Protein AF-K1XY80-F1 (afdb_monomer_lite)

pLDDT: mean 73.87, std 10.81, range [48.53, 90.25]

Organism: NCBI:txid1234023

Foldseek 3Di:
DCVVQEDEPVCCVVPVVVNLPPPDKHFYDDPNHTDDIDDDPVVVVVVVVVVVVVVVVVVVVVLVVCVVVDPDDVVSVVVVVD

Radius of gyration: 20.91 Å; chains: 1; bounding box: 39×28×55 Å

Secondary structure (DSSP, 8-state):
-GGGGEEEHHHHHHSHHHHHHSSS-EEEEETTEEEEEE--HHHHHHHHHHHHHHHHHHHHHHHHHHGGG-SSHHHHHHHHT-

Structure (mmCIF, N/CA/C/O backbone):
data_AF-K1XY80-F1
#
_entry.id   AF-K1XY80-F1
#
loop_
_atom_site.group_PDB
_atom_site.id
_atom_site.type_symbol
_atom_site.label_atom_id
_atom_site.label_alt_id
_atom_site.label_comp_id
_atom_site.label_asym_id
_atom_site.label_entity_id
_atom_site.label_seq_id
_atom_site.pdbx_PDB_ins_code
_atom_site.Cartn_x
_atom_site.Cartn_y
_atom_site.Cartn_z
_atom_site.occupancy
_atom_site.B_iso_or_equiv
_atom_site.auth_seq_id
_atom_site.auth_comp_id
_atom_site.auth_asym_id
_atom_site.auth_atom_id
_atom_site.pdbx_PDB_model_num
ATOM 1 N N . MET A 1 1 ? 0.077 -15.493 4.158 1.00 48.53 1 MET A N 1
ATOM 2 C CA . MET A 1 1 ? -1.049 -15.066 5.021 1.00 48.53 1 MET A CA 1
ATOM 3 C C . MET A 1 1 ? -1.453 -13.623 4.700 1.00 48.53 1 MET A C 1
ATOM 5 O O . MET A 1 1 ? -1.063 -12.706 5.407 1.00 48.53 1 MET A O 1
ATOM 9 N N . LEU A 1 2 ? -2.214 -13.405 3.620 1.00 55.91 2 LEU A N 1
ATOM 10 C CA . LEU A 1 2 ? -2.713 -12.068 3.239 1.00 55.91 2 LEU A CA 1
ATOM 11 C C . LEU A 1 2 ? -3.762 -11.521 4.224 1.00 55.91 2 LEU A C 1
ATOM 13 O O . LEU A 1 2 ? -3.859 -10.313 4.410 1.00 55.91 2 LEU A O 1
ATOM 17 N N . SER A 1 3 ? -4.499 -12.402 4.906 1.00 59.47 3 SER A N 1
ATOM 18 C CA . SER A 1 3 ? -5.579 -12.039 5.835 1.00 59.47 3 SER A CA 1
ATOM 19 C C . SER A 1 3 ? -5.134 -11.142 6.994 1.00 59.47 3 SER A C 1
ATOM 21 O O . SER A 1 3 ? -5.890 -10.277 7.413 1.00 59.47 3 SER A O 1
ATOM 23 N N . GLN A 1 4 ? -3.892 -11.274 7.473 1.00 59.31 4 GLN A N 1
ATOM 24 C CA . GLN A 1 4 ? -3.349 -10.456 8.573 1.00 59.31 4 GLN A CA 1
ATOM 25 C C . GLN A 1 4 ? -3.023 -9.007 8.164 1.00 59.31 4 GLN A C 1
ATOM 27 O O . GLN A 1 4 ? -2.720 -8.155 9.009 1.00 59.31 4 GLN A O 1
ATOM 32 N N . GLN A 1 5 ? -3.053 -8.724 6.861 1.00 69.69 5 GLN A N 1
ATOM 33 C CA . GLN A 1 5 ? -2.771 -7.411 6.288 1.00 69.69 5 GLN A CA 1
ATOM 34 C C . GLN A 1 5 ? -4.038 -6.699 5.808 1.00 69.69 5 GLN A C 1
ATOM 36 O O . GLN A 1 5 ? -3.949 -5.542 5.416 1.00 69.69 5 GLN A O 1
ATOM 41 N N . ILE A 1 6 ? -5.204 -7.347 5.855 1.00 79.00 6 ILE A N 1
ATOM 42 C CA . ILE A 1 6 ? -6.479 -6.762 5.434 1.00 79.00 6 ILE A CA 1
ATOM 43 C C . ILE A 1 6 ? -7.148 -6.110 6.641 1.00 79.00 6 ILE A C 1
ATOM 45 O O . ILE A 1 6 ? -7.248 -6.722 7.702 1.00 79.00 6 ILE A O 1
ATOM 49 N N . ILE A 1 7 ? -7.608 -4.871 6.476 1.00 79.06 7 ILE A N 1
ATOM 50 C CA . ILE A 1 7 ? -8.346 -4.144 7.511 1.00 79.06 7 ILE A CA 1
ATOM 51 C C . ILE A 1 7 ? -9.622 -3.577 6.894 1.00 79.06 7 ILE A C 1
ATOM 53 O O . ILE A 1 7 ? -9.597 -3.018 5.793 1.00 79.06 7 ILE A O 1
ATOM 57 N N . SER A 1 8 ? -10.742 -3.721 7.601 1.00 79.88 8 SER A N 1
ATOM 58 C CA . SER A 1 8 ? -11.973 -3.030 7.233 1.00 79.88 8 SER A CA 1
ATOM 59 C C . SER A 1 8 ? -11.860 -1.535 7.555 1.00 79.88 8 SER A C 1
ATOM 61 O O . SER A 1 8 ? -11.131 -1.119 8.458 1.00 79.88 8 SER A O 1
ATOM 63 N N . ILE A 1 9 ? -12.607 -0.698 6.836 1.00 81.12 9 ILE A N 1
ATOM 64 C CA . ILE A 1 9 ? -12.632 0.742 7.126 1.00 81.12 9 ILE A CA 1
ATOM 65 C C . ILE A 1 9 ? -13.211 1.043 8.519 1.00 81.12 9 ILE A C 1
ATOM 67 O O . ILE A 1 9 ? -12.800 2.001 9.173 1.00 81.12 9 ILE A O 1
ATOM 71 N N . THR A 1 10 ? -14.128 0.195 8.990 1.00 83.56 10 THR A N 1
ATOM 72 C CA . THR A 1 10 ? -14.734 0.296 10.318 1.00 83.56 10 THR A CA 1
ATOM 73 C C . THR A 1 10 ? -13.688 0.071 11.404 1.00 83.56 10 THR A C 1
ATOM 75 O O . THR A 1 10 ? -13.555 0.912 12.290 1.00 83.56 10 THR A O 1
ATOM 78 N N . ASP A 1 11 ? -12.883 -0.988 11.286 1.00 81.19 11 ASP A N 1
ATOM 79 C CA . ASP A 1 11 ? -11.831 -1.306 12.261 1.00 81.19 11 ASP A CA 1
ATOM 80 C C . ASP A 1 11 ? -10.736 -0.241 12.296 1.00 81.19 11 ASP A C 1
ATOM 82 O O . ASP A 1 11 ? -10.211 0.082 13.364 1.00 81.19 11 ASP A O 1
ATOM 86 N N . LEU A 1 12 ? -10.405 0.333 11.132 1.00 84.19 12 LEU A N 1
ATOM 87 C CA . LEU A 1 12 ? -9.480 1.457 11.052 1.00 84.19 12 LEU A CA 1
ATOM 88 C C . LEU A 1 12 ? -10.006 2.659 11.840 1.00 84.19 12 LEU A C 1
ATOM 90 O O . LEU A 1 12 ? -9.230 3.282 12.553 1.00 84.19 12 LEU A O 1
ATOM 94 N N . ARG A 1 13 ? -11.303 2.972 11.737 1.00 85.38 13 ARG A N 1
ATOM 95 C CA . ARG A 1 13 ? -11.913 4.120 12.420 1.00 85.38 13 ARG A CA 1
ATOM 96 C C . ARG A 1 13 ? -11.998 3.924 13.933 1.00 85.38 13 ARG A C 1
ATOM 98 O O . ARG A 1 13 ? -11.815 4.885 14.673 1.00 85.38 13 ARG A O 1
ATOM 105 N N . THR A 1 14 ? -12.306 2.714 14.396 1.00 90.25 14 THR A N 1
ATOM 106 C CA . THR A 1 14 ? -12.493 2.433 15.828 1.00 90.25 14 THR A CA 1
ATOM 107 C C . THR A 1 14 ? -11.179 2.173 16.561 1.00 90.25 14 THR A C 1
ATOM 109 O O . THR A 1 14 ? -11.104 2.409 17.761 1.00 90.25 14 THR A O 1
ATOM 112 N N . ASN A 1 15 ? -10.140 1.694 15.866 1.00 87.12 15 ASN A N 1
ATOM 113 C CA . ASN A 1 15 ? -8.884 1.244 16.475 1.00 87.12 15 ASN A CA 1
ATOM 114 C C . ASN A 1 15 ? -7.633 1.841 15.802 1.00 87.12 15 ASN A C 1
ATOM 116 O O . ASN A 1 15 ? -6.592 1.179 15.735 1.00 87.12 15 ASN A O 1
ATOM 120 N N . THR A 1 16 ? -7.711 3.087 15.324 1.00 84.25 16 THR A N 1
ATOM 121 C CA . THR A 1 16 ? -6.682 3.755 14.505 1.00 84.25 16 THR A CA 1
ATOM 122 C C . THR A 1 16 ? -5.264 3.582 15.048 1.00 84.25 16 THR A C 1
ATOM 124 O O . THR A 1 16 ? -4.388 3.085 14.347 1.00 84.25 16 THR A O 1
ATOM 127 N N . THR A 1 17 ? -5.027 3.928 16.315 1.00 84.81 17 THR A N 1
ATOM 128 C CA . THR A 1 17 ? -3.688 3.894 16.925 1.00 84.81 17 THR A CA 1
ATOM 129 C C . THR A 1 17 ? -3.108 2.482 16.962 1.00 84.81 17 THR A C 1
ATOM 131 O O . THR A 1 17 ? -1.938 2.277 16.656 1.00 84.81 17 THR A O 1
ATOM 134 N N . LYS A 1 18 ? -3.934 1.478 17.278 1.00 84.88 18 LYS A N 1
ATOM 135 C CA . LYS A 1 18 ? -3.523 0.067 17.298 1.00 84.88 18 LYS A CA 1
ATOM 136 C C . LYS A 1 18 ? -3.196 -0.435 15.893 1.00 84.88 18 LYS A C 1
ATOM 138 O O . LYS A 1 18 ? -2.235 -1.177 15.713 1.00 84.88 18 LYS A O 1
ATOM 143 N N . VAL A 1 19 ? -3.985 -0.017 14.904 1.00 82.38 19 VAL A N 1
ATOM 144 C CA . VAL A 1 19 ? -3.769 -0.352 13.494 1.00 82.38 19 VAL A CA 1
ATOM 145 C C . VAL A 1 19 ? -2.464 0.258 12.980 1.00 82.38 19 VAL A C 1
ATOM 147 O O . VAL A 1 19 ? -1.661 -0.463 12.388 1.00 82.38 19 VAL A O 1
ATOM 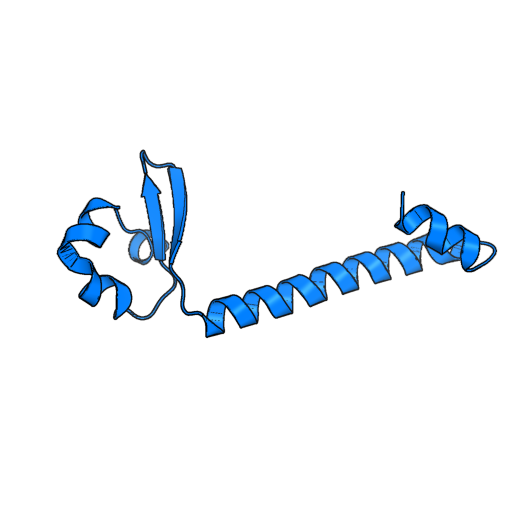150 N N . LEU A 1 20 ? -2.224 1.542 13.258 1.00 80.38 20 LEU A N 1
ATOM 151 C CA . LEU A 1 20 ? -1.019 2.258 12.830 1.00 80.38 20 LEU A CA 1
ATOM 152 C C . LEU A 1 20 ? 0.249 1.764 13.537 1.00 80.38 20 LEU A C 1
ATOM 154 O O . LEU A 1 20 ? 1.297 1.669 12.906 1.00 80.38 20 LEU A O 1
ATOM 158 N N . ASN A 1 21 ? 0.151 1.394 14.816 1.00 80.50 21 ASN A N 1
ATOM 159 C CA . ASN A 1 21 ? 1.283 0.855 15.575 1.00 80.50 21 ASN A CA 1
ATOM 160 C C . ASN A 1 21 ? 1.584 -0.614 15.243 1.00 80.50 21 ASN A C 1
ATOM 162 O O . ASN A 1 21 ? 2.627 -1.136 15.639 1.00 80.50 21 ASN A O 1
ATOM 166 N N . SER A 1 22 ? 0.689 -1.308 14.531 1.00 74.75 22 SER A N 1
ATOM 167 C CA . SER A 1 22 ? 0.967 -2.666 14.072 1.00 74.75 22 SER A CA 1
ATOM 168 C C . SER A 1 22 ? 1.978 -2.627 12.922 1.00 74.75 22 SER A C 1
ATOM 170 O O . SER A 1 22 ? 1.732 -2.039 11.871 1.00 74.75 22 SER A O 1
ATOM 172 N N . LEU A 1 23 ? 3.138 -3.253 13.124 1.00 63.81 23 LEU A N 1
ATOM 173 C CA . LEU A 1 23 ? 4.231 -3.281 12.153 1.00 63.81 23 LEU A CA 1
ATOM 174 C C . LEU A 1 23 ? 3.776 -3.966 10.850 1.00 63.81 23 LEU A C 1
ATOM 176 O O . LEU A 1 23 ? 3.655 -5.189 10.794 1.00 63.81 23 LEU A O 1
ATOM 180 N N . GLY A 1 24 ? 3.517 -3.202 9.784 1.00 75.56 24 GLY A N 1
ATOM 181 C CA . GLY A 1 24 ? 3.251 -3.788 8.469 1.00 75.56 24 GLY A CA 1
ATOM 182 C C . GLY A 1 24 ? 2.547 -2.889 7.457 1.00 75.56 24 GLY A C 1
ATOM 183 O O . GLY A 1 24 ? 2.042 -1.820 7.772 1.00 75.56 24 GLY A O 1
ATOM 184 N N . VAL A 1 25 ? 2.513 -3.368 6.210 1.00 82.75 25 VAL A N 1
ATOM 185 C CA . VAL A 1 25 ? 1.657 -2.810 5.151 1.00 82.75 25 VAL A CA 1
ATOM 186 C C . VAL A 1 25 ? 0.250 -3.342 5.368 1.00 82.75 25 VAL A C 1
ATOM 188 O O . VAL A 1 25 ? 0.083 -4.542 5.601 1.00 82.75 25 VAL A O 1
ATOM 191 N N . LYS A 1 26 ? -0.742 -2.461 5.291 1.00 84.38 26 LYS A N 1
ATOM 192 C CA . LYS A 1 26 ? -2.148 -2.793 5.497 1.00 84.38 26 LYS A CA 1
ATOM 193 C C . LYS A 1 26 ? -2.968 -2.384 4.286 1.00 84.38 26 LYS A C 1
ATOM 195 O O . LYS A 1 26 ? -2.806 -1.286 3.769 1.00 84.38 26 LYS A O 1
ATOM 200 N N . TYR A 1 27 ? -3.857 -3.257 3.849 1.00 85.25 27 TYR A N 1
ATOM 201 C CA . TYR A 1 27 ? -4.732 -3.047 2.709 1.00 85.25 27 TYR A CA 1
ATOM 202 C C . TYR A 1 27 ? -6.145 -2.778 3.208 1.00 85.25 27 TYR A C 1
ATOM 204 O O . TYR A 1 27 ? -6.691 -3.547 4.002 1.00 85.25 27 TYR A O 1
ATOM 212 N N . ILE A 1 28 ? -6.736 -1.694 2.723 1.00 83.50 28 ILE A N 1
ATOM 213 C CA . ILE A 1 28 ? -8.105 -1.312 3.036 1.00 83.50 28 ILE A CA 1
ATOM 214 C C . ILE A 1 28 ? -9.001 -1.804 1.912 1.00 83.50 28 ILE A C 1
ATOM 216 O O . ILE A 1 28 ? -8.809 -1.476 0.734 1.00 83.50 28 ILE A O 1
ATOM 220 N N . PHE A 1 29 ? -10.005 -2.576 2.307 1.00 80.12 29 PHE A N 1
ATOM 221 C CA . PHE A 1 29 ? -11.017 -3.108 1.413 1.00 80.12 29 PHE A CA 1
ATOM 222 C C . PHE A 1 29 ? -12.359 -2.434 1.688 1.00 80.12 29 PHE A C 1
ATOM 224 O O . PHE A 1 29 ? -12.757 -2.251 2.838 1.00 80.12 29 PHE A O 1
ATOM 231 N N . VAL A 1 30 ? -13.070 -2.089 0.616 1.00 78.06 30 VAL A N 1
ATOM 232 C CA . VAL A 1 30 ? -14.452 -1.597 0.663 1.00 78.06 30 VAL A CA 1
ATOM 233 C C . VAL A 1 30 ? -15.258 -2.435 -0.320 1.00 78.06 30 VAL A C 1
ATOM 235 O O . VAL A 1 30 ? -14.889 -2.530 -1.491 1.00 78.06 30 VAL A O 1
ATOM 238 N N . ASN A 1 31 ? -16.336 -3.066 0.150 1.00 81.81 31 ASN A N 1
ATOM 239 C CA . ASN A 1 31 ? -17.170 -3.983 -0.639 1.00 81.81 31 ASN A CA 1
ATOM 240 C C . ASN A 1 31 ? -16.349 -5.092 -1.330 1.00 81.81 31 ASN A C 1
ATOM 242 O O . ASN A 1 31 ? -16.472 -5.304 -2.535 1.00 81.81 31 ASN A O 1
ATOM 246 N N . ASN A 1 32 ? -15.456 -5.751 -0.578 1.00 74.69 32 ASN A N 1
ATOM 247 C CA . ASN A 1 32 ? -14.528 -6.792 -1.055 1.00 74.69 32 ASN A CA 1
ATOM 248 C C . ASN A 1 32 ? -13.580 -6.375 -2.192 1.00 74.69 32 ASN A C 1
ATOM 250 O O . ASN A 1 32 ? -12.897 -7.221 -2.765 1.00 74.69 32 ASN A O 1
ATOM 254 N N . LYS A 1 33 ? -13.478 -5.078 -2.496 1.00 79.31 33 LYS A N 1
ATOM 255 C CA . LYS A 1 33 ? -12.527 -4.549 -3.475 1.00 79.31 33 LYS A CA 1
ATOM 256 C C . LYS A 1 33 ? -11.403 -3.796 -2.758 1.00 79.31 33 LYS A C 1
ATOM 258 O O . LYS A 1 33 ?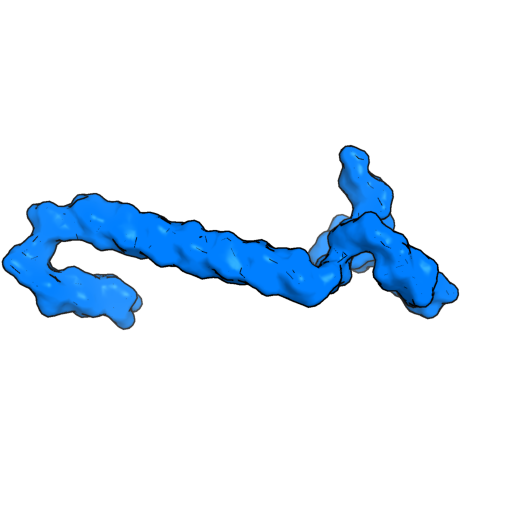 -11.705 -2.999 -1.863 1.00 79.31 33 LYS A O 1
ATOM 263 N N . PRO A 1 34 ? -10.130 -4.005 -3.137 1.00 82.56 34 PRO A N 1
ATOM 264 C CA . PRO A 1 34 ? -9.027 -3.223 -2.595 1.00 82.56 34 PRO A CA 1
ATOM 265 C C . PRO A 1 34 ? -9.189 -1.766 -3.038 1.00 82.56 34 PRO A C 1
ATOM 267 O O . PRO A 1 34 ? -9.417 -1.489 -4.217 1.00 82.56 34 PRO A O 1
ATOM 270 N N . LYS A 1 35 ? -9.118 -0.830 -2.089 1.00 87.00 35 LYS A N 1
ATOM 271 C CA . LYS A 1 35 ? -9.276 0.606 -2.364 1.00 87.00 35 LYS A CA 1
ATOM 272 C C . LYS A 1 35 ? -8.036 1.415 -2.043 1.00 87.00 35 LYS A C 1
ATOM 274 O O . LYS A 1 35 ? -7.732 2.355 -2.768 1.00 87.00 35 LYS A O 1
ATOM 279 N N . SER A 1 36 ? -7.333 1.073 -0.972 1.00 86.31 36 SER A N 1
ATOM 280 C CA . SER A 1 36 ? -6.157 1.825 -0.549 1.00 86.31 36 SER A CA 1
ATOM 281 C C . SER A 1 36 ? -5.208 0.975 0.284 1.00 86.31 36 SER A C 1
ATOM 283 O O . SER A 1 36 ? -5.537 -0.134 0.712 1.00 86.31 36 SER A O 1
ATOM 285 N N . VAL A 1 37 ? -3.998 1.495 0.476 1.00 86.62 37 VAL A N 1
ATOM 286 C CA . VAL A 1 37 ? -2.928 0.844 1.227 1.00 86.62 37 VAL A CA 1
ATOM 287 C C . VAL A 1 37 ? -2.351 1.841 2.221 1.00 86.62 37 VAL A C 1
ATOM 289 O O . VAL A 1 37 ? -2.009 2.960 1.850 1.00 86.62 37 VAL A O 1
ATOM 292 N N . ILE A 1 38 ? -2.224 1.421 3.476 1.00 86.75 38 ILE A N 1
ATOM 293 C CA . ILE A 1 38 ? -1.476 2.128 4.512 1.00 86.75 38 ILE A CA 1
ATOM 294 C C . ILE A 1 38 ? -0.105 1.464 4.623 1.00 86.75 38 ILE A C 1
ATOM 296 O O . ILE A 1 38 ? 0.004 0.243 4.768 1.00 86.75 38 ILE A O 1
ATOM 300 N N . MET A 1 39 ? 0.953 2.263 4.564 1.00 87.31 39 MET A N 1
ATOM 301 C CA . MET A 1 39 ? 2.317 1.794 4.776 1.00 87.31 39 MET A CA 1
ATOM 302 C C . MET A 1 39 ? 3.191 2.892 5.371 1.00 87.31 39 MET A C 1
ATOM 304 O O . MET A 1 39 ? 2.889 4.076 5.247 1.00 87.31 39 MET A O 1
ATOM 308 N N . ASP A 1 40 ? 4.299 2.480 5.981 1.00 87.31 40 ASP A N 1
ATOM 309 C CA . ASP A 1 40 ? 5.328 3.391 6.468 1.00 87.31 40 ASP A CA 1
ATOM 310 C C . ASP A 1 40 ? 5.963 4.193 5.319 1.00 87.31 40 ASP A C 1
ATOM 312 O O . ASP A 1 40 ? 6.250 3.652 4.244 1.00 87.31 40 ASP A O 1
ATOM 316 N N . ILE A 1 41 ? 6.231 5.476 5.567 1.00 86.06 41 ILE A N 1
ATOM 317 C CA . ILE A 1 41 ? 6.779 6.395 4.566 1.00 86.06 41 ILE A CA 1
ATOM 318 C C . ILE A 1 41 ? 8.154 5.955 4.046 1.00 86.06 41 ILE A C 1
ATOM 320 O O . ILE A 1 41 ? 8.428 6.064 2.853 1.00 86.06 41 ILE A O 1
ATOM 324 N N . LYS A 1 42 ? 9.016 5.376 4.891 1.00 88.56 42 LYS A N 1
ATOM 325 C CA . LYS A 1 42 ? 10.330 4.865 4.470 1.00 88.56 42 LYS A CA 1
ATOM 326 C C . LYS A 1 42 ? 10.167 3.659 3.555 1.00 88.56 42 LYS A C 1
ATOM 328 O O . LYS A 1 42 ? 10.919 3.507 2.589 1.00 88.56 42 LYS A O 1
ATOM 333 N N . LYS A 1 43 ? 9.176 2.805 3.835 1.00 85.12 43 LYS A N 1
ATOM 334 C CA . LYS A 1 43 ? 8.845 1.659 2.979 1.00 85.12 43 LYS A CA 1
ATOM 335 C C . LYS A 1 43 ? 8.287 2.121 1.634 1.00 85.12 43 LYS A C 1
ATOM 337 O O . LYS A 1 43 ? 8.735 1.613 0.607 1.00 85.12 43 LYS A O 1
ATOM 342 N N . TYR A 1 44 ? 7.402 3.116 1.635 1.00 85.94 44 TYR A N 1
ATOM 343 C CA . TYR A 1 44 ? 6.917 3.761 0.416 1.00 85.94 44 TYR A CA 1
ATOM 344 C C . TYR A 1 44 ? 8.069 4.328 -0.424 1.00 85.94 44 TYR A C 1
ATOM 346 O O . TYR A 1 44 ? 8.209 3.977 -1.592 1.00 85.94 44 TYR A O 1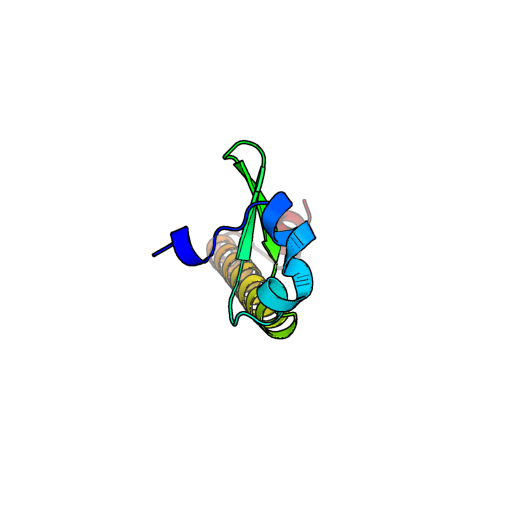
ATOM 354 N N . GLU A 1 45 ? 8.966 5.113 0.178 1.00 86.94 45 GLU A N 1
ATOM 355 C CA . GLU A 1 45 ? 10.115 5.696 -0.527 1.00 86.94 45 GLU A CA 1
ATOM 356 C C . GLU A 1 45 ? 11.112 4.642 -1.033 1.00 86.94 45 GLU A C 1
ATOM 358 O O . GLU A 1 45 ? 11.769 4.828 -2.060 1.00 86.94 45 GLU A O 1
ATOM 363 N N . SER A 1 46 ? 11.242 3.506 -0.342 1.00 87.69 46 SER A N 1
ATOM 364 C CA . SER A 1 46 ? 12.029 2.370 -0.833 1.00 87.69 46 SER A CA 1
ATOM 365 C C . SER A 1 46 ? 11.402 1.751 -2.085 1.00 87.69 46 SER A C 1
ATOM 367 O O . SER A 1 46 ? 12.102 1.550 -3.077 1.00 87.69 46 SER A O 1
ATOM 369 N N . ILE A 1 47 ? 10.087 1.500 -2.069 1.00 84.62 47 ILE A N 1
ATOM 370 C CA . ILE A 1 47 ? 9.355 0.954 -3.220 1.00 84.62 47 ILE A CA 1
ATOM 371 C C . ILE A 1 47 ? 9.412 1.935 -4.390 1.00 84.62 47 ILE A C 1
ATOM 373 O O . ILE A 1 47 ? 9.774 1.535 -5.489 1.00 84.62 47 ILE A O 1
ATOM 377 N N . LYS A 1 48 ? 9.156 3.225 -4.153 1.00 81.06 48 LYS A N 1
ATOM 378 C CA . LYS A 1 48 ? 9.219 4.279 -5.173 1.00 81.06 48 LYS A CA 1
ATOM 379 C C . LYS A 1 48 ? 10.596 4.371 -5.834 1.00 81.06 48 LYS A C 1
ATOM 381 O O . LYS A 1 48 ? 10.686 4.557 -7.044 1.00 81.06 48 LYS A O 1
ATOM 386 N N . ARG A 1 49 ? 11.683 4.248 -5.061 1.00 80.38 49 ARG A N 1
ATOM 387 C CA . ARG A 1 49 ? 13.052 4.216 -5.609 1.00 80.38 49 ARG A CA 1
ATOM 388 C C . ARG A 1 49 ? 13.316 2.964 -6.437 1.00 80.38 49 ARG A C 1
ATOM 390 O O . ARG A 1 49 ? 13.939 3.076 -7.485 1.00 80.38 49 ARG A O 1
ATOM 397 N N . LYS A 1 50 ? 12.846 1.798 -5.987 1.00 79.81 50 LYS A N 1
ATOM 398 C CA . LYS A 1 50 ? 12.950 0.556 -6.766 1.00 79.81 50 LYS A CA 1
ATOM 399 C C . LYS A 1 50 ? 12.172 0.668 -8.073 1.00 79.81 50 LYS A C 1
ATOM 401 O O . LYS A 1 50 ? 12.742 0.390 -9.113 1.00 79.81 50 LYS A O 1
ATOM 406 N N . LEU A 1 51 ? 10.927 1.137 -8.019 1.00 73.31 51 LEU A N 1
ATOM 407 C CA . LEU A 1 51 ? 10.071 1.295 -9.193 1.00 73.31 51 LEU A CA 1
ATOM 408 C C . LEU A 1 51 ? 10.702 2.235 -10.227 1.00 73.31 51 LEU A C 1
ATOM 410 O O . LEU A 1 51 ? 10.736 1.905 -11.400 1.00 73.31 51 LEU A O 1
ATOM 414 N N . ARG A 1 52 ? 11.276 3.363 -9.784 1.00 71.56 52 ARG A N 1
ATOM 415 C CA . ARG A 1 52 ? 12.009 4.274 -10.677 1.00 71.56 52 ARG A CA 1
ATOM 416 C C . ARG A 1 52 ? 13.219 3.629 -11.345 1.00 71.56 52 ARG A C 1
ATOM 418 O O . ARG A 1 52 ? 13.478 3.936 -12.496 1.00 71.56 52 ARG A O 1
ATOM 425 N N . ARG A 1 53 ? 13.950 2.760 -10.640 1.00 65.50 53 ARG A N 1
ATOM 426 C CA . ARG A 1 53 ? 15.052 2.004 -11.254 1.00 65.50 53 ARG A CA 1
ATOM 427 C C . ARG A 1 53 ? 14.533 1.025 -12.298 1.00 65.50 53 ARG A C 1
ATOM 429 O O . ARG A 1 53 ? 15.015 1.074 -13.408 1.00 65.50 53 ARG A O 1
ATOM 436 N N . TYR A 1 54 ? 13.502 0.245 -11.973 1.00 67.19 54 TYR A N 1
ATOM 437 C CA . TYR A 1 54 ? 12.897 -0.688 -12.930 1.00 67.19 54 TYR A CA 1
ATOM 438 C C . TYR A 1 54 ? 12.395 0.005 -14.200 1.00 67.19 54 TYR A C 1
ATOM 440 O O . TYR A 1 54 ? 12.659 -0.492 -15.283 1.00 67.19 54 TYR A O 1
ATOM 448 N N . ILE A 1 55 ? 11.724 1.155 -14.070 1.00 65.62 55 ILE A N 1
ATOM 449 C CA . ILE A 1 55 ? 11.255 1.928 -15.231 1.00 65.62 55 ILE A CA 1
ATOM 450 C C . ILE A 1 55 ? 12.443 2.389 -16.081 1.00 65.62 55 ILE A C 1
ATOM 452 O O . ILE A 1 55 ? 12.434 2.176 -17.284 1.00 65.62 55 ILE A O 1
ATOM 456 N N . MET A 1 56 ? 13.495 2.942 -15.464 1.00 60.62 56 MET A N 1
ATOM 457 C CA . MET A 1 56 ? 14.677 3.365 -16.222 1.00 60.62 56 MET A CA 1
ATOM 458 C C . MET A 1 56 ? 15.442 2.188 -16.838 1.00 60.62 56 MET A C 1
ATOM 460 O O . MET A 1 56 ? 15.939 2.313 -17.948 1.00 60.62 56 MET A O 1
ATOM 464 N N . ASP A 1 57 ? 15.515 1.042 -16.163 1.00 65.31 57 ASP A N 1
ATOM 465 C CA . ASP A 1 57 ? 16.158 -0.160 -16.699 1.00 65.31 57 ASP A CA 1
ATOM 466 C C . ASP A 1 57 ? 15.366 -0.723 -17.900 1.00 65.31 57 ASP A C 1
ATOM 468 O O . ASP A 1 57 ? 15.968 -1.178 -18.870 1.00 65.31 57 ASP A O 1
ATOM 472 N N . GLU A 1 58 ? 14.027 -0.661 -17.879 1.00 63.25 58 GLU A N 1
ATOM 473 C CA . GLU A 1 58 ? 13.173 -1.035 -19.018 1.00 63.25 58 GLU A CA 1
ATOM 474 C C . GLU A 1 58 ? 13.286 -0.045 -20.184 1.00 63.25 58 GLU A C 1
ATOM 476 O O . GLU A 1 58 ? 13.393 -0.478 -21.330 1.00 63.25 58 GLU A O 1
ATOM 481 N N . GLU A 1 59 ? 13.307 1.262 -19.911 1.00 62.00 59 GLU A N 1
ATOM 482 C CA . GLU A 1 59 ? 13.510 2.305 -20.927 1.00 62.00 59 GLU A CA 1
ATOM 483 C C . GLU A 1 59 ? 14.888 2.176 -21.588 1.00 62.00 59 GLU A C 1
ATOM 485 O O . GLU A 1 59 ? 14.990 2.224 -22.813 1.00 62.00 59 GLU A O 1
ATOM 490 N N . VAL A 1 60 ? 15.943 1.926 -20.805 1.00 62.88 60 VAL A N 1
ATOM 491 C CA . VAL A 1 60 ? 17.299 1.674 -21.319 1.00 62.88 60 VAL A CA 1
ATOM 492 C C . VAL A 1 60 ? 17.352 0.369 -22.113 1.00 62.88 60 VAL A C 1
ATOM 494 O O . VAL A 1 60 ? 17.906 0.355 -23.206 1.00 62.88 60 VAL A O 1
ATOM 497 N N . ALA A 1 61 ? 16.736 -0.716 -21.637 1.00 64.94 61 ALA A N 1
ATOM 498 C CA . ALA A 1 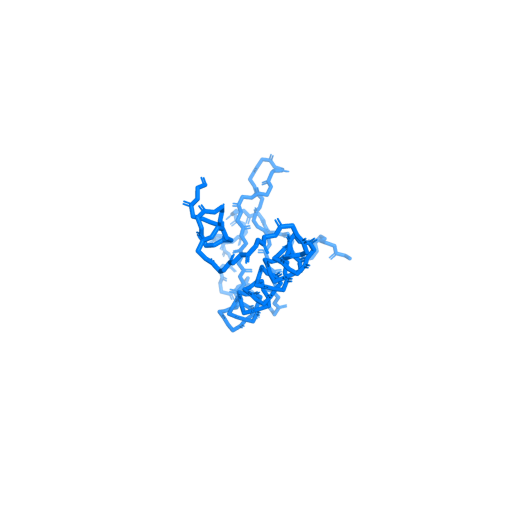61 ? 16.699 -1.976 -22.381 1.00 64.94 61 ALA A CA 1
ATOM 499 C C . ALA A 1 61 ? 15.905 -1.860 -23.696 1.00 64.94 61 ALA A C 1
ATOM 501 O O . ALA A 1 61 ? 16.264 -2.476 -24.702 1.00 64.94 61 ALA A O 1
ATOM 502 N N . HIS A 1 62 ? 14.830 -1.066 -23.710 1.00 63.81 62 HIS A N 1
ATOM 503 C CA . HIS A 1 62 ? 14.078 -0.749 -24.923 1.00 63.81 62 HIS A CA 1
ATOM 504 C C . HIS A 1 62 ? 14.924 0.077 -25.898 1.00 63.81 62 HIS A C 1
ATOM 506 O O . HIS A 1 62 ? 15.008 -0.260 -27.081 1.00 63.81 62 HIS A O 1
ATOM 512 N N . ALA A 1 63 ? 15.613 1.097 -25.381 1.00 60.75 63 ALA A N 1
ATOM 513 C CA . ALA A 1 63 ? 16.545 1.921 -26.132 1.00 60.75 63 ALA A CA 1
ATOM 514 C C . ALA A 1 63 ? 17.669 1.092 -26.757 1.00 60.75 63 ALA A C 1
ATOM 516 O O . ALA A 1 63 ? 17.877 1.172 -27.958 1.00 60.75 63 ALA A O 1
ATOM 517 N N . GLU A 1 64 ? 18.348 0.243 -25.984 1.00 61.44 64 GLU A N 1
ATOM 518 C CA . GLU A 1 64 ? 19.441 -0.615 -26.457 1.00 61.44 64 GLU A CA 1
ATOM 519 C C . GLU A 1 64 ? 18.979 -1.633 -27.507 1.00 61.44 64 GLU A C 1
ATOM 521 O O . GLU A 1 64 ? 19.699 -1.909 -28.468 1.00 61.44 64 GLU A O 1
ATOM 526 N N . LYS A 1 65 ? 17.763 -2.174 -27.361 1.00 67.50 65 LYS A N 1
ATOM 527 C CA . LYS A 1 65 ? 17.182 -3.114 -28.326 1.00 67.50 65 LYS A CA 1
ATOM 528 C C . LYS A 1 65 ? 16.869 -2.454 -29.670 1.00 67.50 65 LYS A C 1
ATOM 530 O O . LYS A 1 65 ? 17.002 -3.109 -30.704 1.00 67.50 65 LYS A O 1
ATOM 535 N N . ASN A 1 66 ? 16.466 -1.185 -29.655 1.00 61.19 66 ASN A N 1
ATOM 536 C CA . ASN A 1 66 ? 16.096 -0.439 -30.858 1.00 61.19 66 ASN A CA 1
ATOM 537 C C . ASN A 1 66 ? 17.252 0.430 -31.396 1.00 61.19 66 ASN A C 1
ATOM 539 O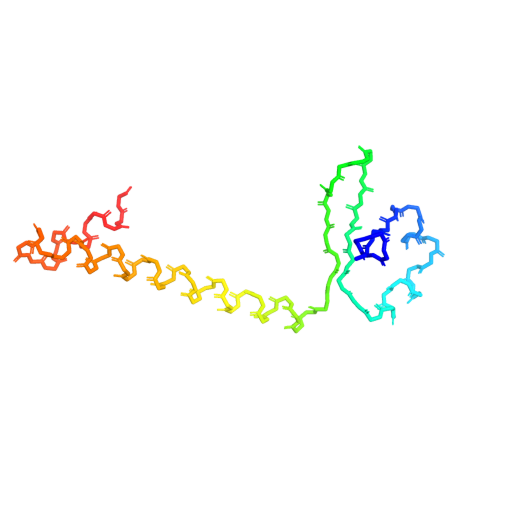 O . ASN A 1 66 ? 17.235 0.802 -32.563 1.00 61.19 66 ASN A O 1
ATOM 543 N N . TRP A 1 67 ? 18.302 0.674 -30.603 1.00 58.91 67 TRP A N 1
ATOM 544 C CA . TRP A 1 67 ? 19.547 1.347 -30.995 1.00 58.91 67 TRP A CA 1
ATOM 545 C C . TRP A 1 67 ? 20.148 0.859 -32.322 1.00 58.91 67 TRP A C 1
ATOM 547 O O . TRP A 1 67 ? 20.503 1.706 -33.138 1.00 58.91 67 TRP A O 1
ATOM 557 N N . PRO A 1 68 ? 20.238 -0.457 -32.621 1.00 60.38 68 PRO A N 1
ATOM 558 C CA . PRO A 1 68 ? 20.756 -0.919 -33.913 1.00 60.38 68 PRO A CA 1
ATOM 559 C C . PRO A 1 68 ? 19.908 -0.501 -35.130 1.00 60.38 68 PRO A C 1
ATOM 561 O O . PRO A 1 68 ? 20.354 -0.695 -36.261 1.00 60.38 68 PRO A O 1
ATOM 564 N N . HIS A 1 69 ? 18.711 0.061 -34.931 1.00 56.25 69 HIS A N 1
ATOM 565 C CA . HIS A 1 69 ? 17.857 0.608 -35.989 1.00 56.25 69 HIS A CA 1
ATOM 566 C C . HIS A 1 69 ? 17.905 2.134 -36.113 1.00 56.25 69 HIS A C 1
ATOM 568 O O . HIS A 1 69 ? 17.418 2.659 -37.113 1.00 56.25 69 HIS A O 1
ATOM 574 N N . PHE A 1 70 ? 18.517 2.845 -35.164 1.00 59.25 70 PHE 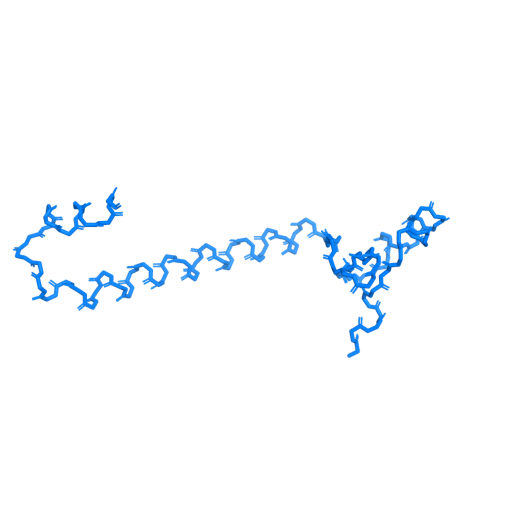A N 1
ATOM 575 C CA . PHE A 1 70 ? 18.651 4.296 -35.232 1.00 59.25 70 PHE A CA 1
ATOM 576 C C . PHE A 1 70 ? 20.018 4.679 -35.800 1.00 59.25 70 PHE A C 1
ATOM 578 O O . PHE A 1 70 ? 21.070 4.282 -35.303 1.00 59.25 70 PHE A O 1
ATOM 585 N N . SER A 1 71 ? 20.006 5.470 -36.870 1.00 63.44 71 SER A N 1
ATOM 586 C CA . SER A 1 71 ? 21.213 5.972 -37.535 1.00 63.44 71 SER A CA 1
ATOM 587 C C . SER A 1 71 ? 21.928 7.076 -36.748 1.00 63.44 71 SER A C 1
ATOM 589 O O . SER A 1 71 ? 23.103 7.342 -37.006 1.00 63.44 71 SER A O 1
ATOM 591 N N . ASN A 1 72 ? 21.235 7.738 -35.815 1.00 65.62 72 ASN A N 1
ATOM 592 C CA . ASN A 1 72 ? 21.771 8.790 -34.952 1.00 65.62 72 ASN A CA 1
ATOM 593 C C . ASN A 1 72 ? 20.899 8.989 -33.690 1.00 65.62 72 ASN A C 1
ATOM 595 O O . ASN A 1 72 ? 19.822 8.411 -33.556 1.00 65.62 72 ASN A O 1
ATOM 599 N N . VAL A 1 73 ? 21.389 9.823 -32.766 1.00 62.41 73 VAL A N 1
ATOM 600 C CA . VAL A 1 73 ? 20.755 10.115 -31.466 1.00 62.41 73 VAL A CA 1
ATOM 601 C C . VAL A 1 73 ? 19.464 10.932 -31.604 1.00 62.41 73 VAL A C 1
ATOM 603 O O . VAL A 1 73 ? 18.555 10.757 -30.795 1.00 62.41 73 VAL A O 1
ATOM 606 N N . ASP A 1 74 ? 19.354 11.792 -32.620 1.00 68.12 74 ASP A N 1
ATOM 607 C CA . ASP A 1 74 ? 18.182 12.655 -32.817 1.00 68.12 74 ASP A CA 1
ATOM 608 C C . ASP A 1 74 ? 16.942 11.837 -33.214 1.00 68.12 74 ASP A C 1
ATOM 610 O O . ASP A 1 74 ? 15.849 12.102 -32.712 1.00 68.12 74 ASP A O 1
ATOM 614 N N . ASP A 1 75 ? 17.116 10.798 -34.039 1.00 67.19 75 ASP A N 1
ATOM 615 C CA . ASP A 1 75 ? 16.046 9.869 -34.428 1.00 67.19 75 ASP A CA 1
ATOM 616 C C . ASP A 1 75 ? 15.520 9.072 -33.219 1.00 67.19 75 ASP A C 1
ATOM 618 O O . ASP A 1 75 ? 14.312 8.890 -33.070 1.00 67.19 75 ASP A O 1
ATOM 622 N N . PHE A 1 76 ? 16.415 8.653 -32.316 1.00 65.00 76 PHE A N 1
ATOM 623 C CA . PHE A 1 76 ? 16.054 7.941 -31.087 1.00 65.00 76 PHE A CA 1
ATOM 624 C C . PHE A 1 76 ? 15.298 8.837 -30.090 1.00 65.00 76 PHE A C 1
ATOM 626 O O . PHE A 1 76 ? 14.276 8.439 -29.532 1.00 65.00 76 PHE A O 1
ATOM 633 N N . MET A 1 77 ? 15.772 10.070 -29.876 1.00 64.25 77 MET A N 1
ATOM 634 C CA . MET A 1 77 ? 15.144 11.006 -28.932 1.00 64.25 77 MET A CA 1
ATOM 635 C C . MET A 1 77 ? 13.751 11.458 -29.383 1.00 64.25 77 MET A C 1
ATOM 637 O O . MET A 1 77 ? 12.929 11.825 -28.544 1.00 64.25 77 MET A O 1
ATOM 641 N N . LYS A 1 78 ? 13.481 11.436 -30.693 1.00 68.19 78 LYS A N 1
ATOM 642 C CA . LYS A 1 78 ? 12.180 11.790 -31.263 1.00 68.19 78 LYS A CA 1
ATOM 643 C C . LYS A 1 78 ? 11.115 10.715 -31.008 1.00 68.19 78 LYS A C 1
ATOM 645 O O . LYS A 1 78 ? 9.993 11.073 -30.684 1.00 68.19 78 LYS A O 1
ATOM 650 N N . ASP A 1 79 ? 11.491 9.437 -31.081 1.00 67.94 79 ASP A N 1
ATOM 651 C CA . ASP A 1 79 ? 10.614 8.286 -30.798 1.00 67.94 79 ASP A CA 1
ATOM 652 C C . ASP A 1 79 ? 10.286 8.152 -29.299 1.00 67.94 79 ASP A C 1
ATOM 654 O O . ASP A 1 79 ? 9.186 7.771 -28.928 1.00 67.94 79 ASP A O 1
ATOM 658 N N . LEU A 1 80 ? 11.217 8.527 -28.412 1.00 61.00 80 LEU A N 1
ATOM 659 C CA . LEU A 1 80 ? 11.007 8.463 -26.958 1.00 61.00 80 LEU A CA 1
ATOM 660 C C . LEU A 1 80 ? 10.027 9.534 -26.424 1.00 61.00 80 LEU A C 1
ATOM 662 O O . LEU A 1 80 ? 9.523 9.413 -25.308 1.00 61.00 80 LEU A O 1
ATOM 666 N N . LEU A 1 81 ? 9.825 10.624 -27.171 1.00 61.16 81 LEU A N 1
ATOM 667 C CA . LEU A 1 81 ? 9.032 11.789 -26.754 1.00 61.16 81 LEU A CA 1
ATOM 668 C C . LEU A 1 81 ? 7.643 11.868 -27.419 1.00 61.16 81 LEU A C 1
ATOM 670 O O . LEU A 1 81 ? 6.867 12.755 -27.047 1.00 61.16 81 LEU A O 1
ATOM 674 N N . GLU A 1 82 ? 7.339 10.976 -28.368 1.00 56.62 82 GLU A N 1
ATOM 675 C CA . GLU A 1 82 ? 6.021 10.797 -29.010 1.00 56.62 82 GLU A CA 1
ATOM 676 C C . GLU A 1 82 ? 5.219 9.655 -28.360 1.00 56.62 82 GLU A C 1
ATOM 678 O O . GLU A 1 82 ? 3.978 9.813 -28.252 1.00 56.62 82 GLU A O 1
#

Sequence (82 aa):
MLSQQIISITDLRTNTTKVLNSLGVKYIFVNNKPKSVIMDIKKYESIKRKLRRYIMDEEVAHAEKNWPHFSNVDDFMKDLLE

InterPro domains:
  IPR006442 Type II toxin-antitoxin system, antitoxin Phd/YefM [PF02604] (5-57)
  IPR036165 YefM-like superfamily [SSF143120] (5-54)